Protein AF-A0A0F2NKG3-F1 (afdb_monomer_lite)

Secondary structure (DSSP, 8-state):
--HHHHHHHHHHHHHHT-TT--TT---TTBGGGBTTEEE-GGGTT-SEEEEEEEETT-BGGGTB---SSSSEEEEETTSB-TT-TT--B----SSSS-----HHHHHHHHTTT-

Foldseek 3Di:
DDPQVVVVVVQLVCQVPDPPQDLLDADPLFPLQFPQWDADCPVVLQQKTFGNQAAPPADLVVQRGDGDDHDTRIGGRRHHNPSPPRGDGPPPPPPDDPPPRDSVVSSVVVVVVD

Sequence (114 aa):
MSQDWKKYREQWMKASSKKGINR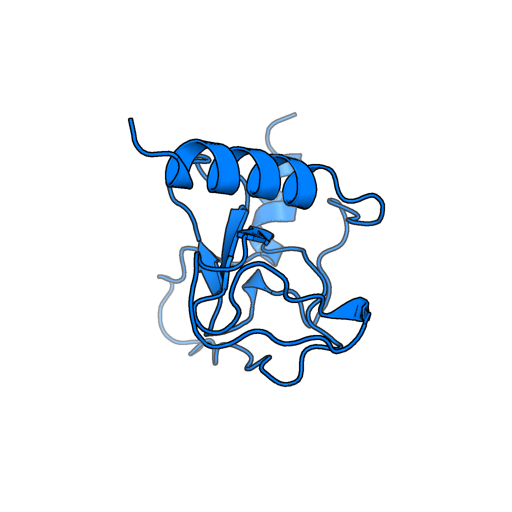DVVPDKACGYCEKFQPSGADGGGGSGICTVLKNGSDIAKGVYVKEGGIPMPTLDIMDGGSCEYFNQIKRLDTNTTEVWNPSMRANRLFKER

Structure (mmCIF, N/CA/C/O backbone):
data_AF-A0A0F2NKG3-F1
#
_entry.id   AF-A0A0F2NKG3-F1
#
loop_
_atom_site.group_PDB
_atom_site.id
_atom_site.type_symbol
_atom_site.label_atom_id
_atom_site.label_alt_id
_atom_site.label_comp_id
_atom_site.label_asym_id
_atom_site.label_entity_id
_atom_site.label_seq_id
_atom_site.pdbx_PDB_ins_code
_atom_site.Cartn_x
_atom_site.Cartn_y
_atom_site.Cartn_z
_atom_site.occupancy
_atom_site.B_iso_or_equiv
_atom_site.auth_seq_id
_atom_site.auth_comp_id
_atom_site.auth_asym_id
_atom_site.auth_atom_id
_atom_site.pdbx_PDB_model_num
ATOM 1 N N . MET A 1 1 ? 11.958 15.513 21.364 1.00 47.94 1 MET A N 1
ATOM 2 C CA . MET A 1 1 ? 11.683 14.530 20.289 1.00 47.94 1 MET A CA 1
ATOM 3 C C . MET A 1 1 ? 10.332 13.886 20.585 1.00 47.94 1 MET A C 1
ATOM 5 O O . MET A 1 1 ? 10.218 13.264 21.635 1.00 47.94 1 MET A O 1
ATOM 9 N N . SER A 1 2 ? 9.295 14.149 19.776 1.00 53.22 2 SER A N 1
ATOM 10 C CA . SER A 1 2 ? 7.899 13.816 20.127 1.00 53.22 2 SER A CA 1
ATOM 11 C C . SER A 1 2 ? 7.653 12.299 20.189 1.00 53.22 2 SER A C 1
ATOM 13 O O . SER A 1 2 ? 8.348 11.514 19.540 1.00 53.22 2 SER A O 1
ATOM 15 N N . GLN A 1 3 ? 6.667 11.878 20.991 1.00 62.56 3 GLN A N 1
ATOM 16 C CA . GLN A 1 3 ? 6.251 10.475 21.146 1.00 62.56 3 GLN A CA 1
ATOM 17 C C . GLN A 1 3 ? 5.872 9.801 19.812 1.00 62.56 3 GLN A C 1
ATOM 19 O O . GLN A 1 3 ? 5.943 8.576 19.702 1.00 62.56 3 GLN A O 1
ATOM 24 N N . ASP A 1 4 ? 5.532 10.587 18.793 1.00 65.38 4 ASP A N 1
ATOM 25 C CA . ASP A 1 4 ? 5.149 10.104 17.465 1.00 65.38 4 ASP A CA 1
ATOM 26 C C . ASP A 1 4 ? 6.320 9.466 16.717 1.00 65.38 4 ASP A C 1
ATOM 28 O O . ASP A 1 4 ? 6.136 8.457 16.039 1.00 65.38 4 ASP A O 1
ATOM 32 N N . TRP A 1 5 ? 7.546 9.969 16.911 1.00 66.62 5 TRP A N 1
ATOM 33 C CA . TRP A 1 5 ? 8.740 9.397 16.280 1.00 66.62 5 TRP A CA 1
ATOM 34 C C . TRP A 1 5 ? 9.039 7.980 16.780 1.00 66.62 5 TRP A C 1
ATOM 36 O O . TRP A 1 5 ? 9.383 7.097 15.994 1.00 66.62 5 TRP A O 1
ATOM 46 N N . LYS A 1 6 ? 8.873 7.735 18.086 1.00 75.38 6 LYS A N 1
ATOM 47 C CA . LYS A 1 6 ? 9.077 6.398 18.668 1.00 75.38 6 LYS A CA 1
ATOM 48 C C . LYS A 1 6 ? 8.057 5.402 18.120 1.00 75.38 6 LYS A C 1
ATOM 50 O O . LYS A 1 6 ? 8.444 4.326 17.675 1.00 75.38 6 LYS A O 1
ATOM 55 N N . LYS A 1 7 ? 6.779 5.797 18.075 1.00 73.06 7 LYS A N 1
ATOM 56 C CA . LYS A 1 7 ? 5.697 4.973 17.515 1.00 73.06 7 LYS A CA 1
ATOM 57 C C . LYS A 1 7 ? 5.925 4.671 16.034 1.00 73.06 7 LYS A C 1
ATOM 59 O O . LYS A 1 7 ? 5.799 3.518 15.630 1.00 73.06 7 LYS A O 1
ATOM 64 N N . TYR A 1 8 ? 6.315 5.675 15.249 1.00 71.69 8 TYR A N 1
ATOM 65 C CA . TYR A 1 8 ? 6.639 5.500 13.835 1.00 71.69 8 TYR A CA 1
ATOM 66 C C . TYR A 1 8 ? 7.804 4.525 13.631 1.00 71.69 8 TYR A C 1
ATOM 68 O O . TYR A 1 8 ? 7.684 3.568 12.868 1.00 71.69 8 TYR A O 1
ATOM 76 N N . ARG A 1 9 ? 8.907 4.705 14.370 1.00 74.69 9 ARG A N 1
ATOM 77 C CA . ARG A 1 9 ? 10.087 3.836 14.279 1.00 74.69 9 ARG A CA 1
ATOM 78 C C . ARG A 1 9 ? 9.765 2.385 14.634 1.00 74.69 9 ARG A C 1
ATOM 80 O O . ARG A 1 9 ? 10.179 1.479 13.919 1.00 74.69 9 ARG A O 1
ATOM 87 N N . GLU A 1 10 ? 9.026 2.146 15.713 1.00 78.38 10 GLU A N 1
ATOM 88 C CA . GLU A 1 10 ? 8.633 0.789 16.114 1.00 78.38 10 GLU A CA 1
ATOM 89 C C . GLU A 1 10 ? 7.751 0.103 15.065 1.00 78.38 10 GLU A C 1
ATOM 91 O O . GLU A 1 10 ? 7.922 -1.083 14.785 1.00 78.38 10 GLU A O 1
ATOM 96 N N . GLN A 1 11 ? 6.822 0.840 14.458 1.00 72.94 11 GLN A N 1
ATOM 97 C CA . GLN A 1 11 ? 5.957 0.314 13.399 1.00 72.94 11 GLN A CA 1
ATOM 98 C C . GLN A 1 11 ? 6.736 0.007 12.132 1.00 72.94 11 GLN A C 1
ATOM 100 O O . GLN A 1 11 ? 6.521 -1.034 11.517 1.00 72.94 11 GLN A O 1
ATOM 105 N N . TRP A 1 12 ? 7.670 0.882 11.775 1.00 71.19 12 TRP A N 1
ATOM 106 C CA . TRP A 1 12 ? 8.550 0.666 10.643 1.00 71.19 12 TRP A CA 1
ATOM 107 C C . TRP A 1 12 ? 9.393 -0.599 10.845 1.00 71.19 12 TRP A C 1
ATOM 109 O O . TRP A 1 12 ? 9.419 -1.470 9.979 1.00 71.19 12 TRP A O 1
ATOM 119 N N . MET A 1 13 ? 9.962 -0.792 12.041 1.00 73.25 13 MET A N 1
ATOM 120 C CA . MET A 1 13 ? 10.680 -2.027 12.376 1.00 73.25 13 MET A CA 1
ATOM 121 C C . MET A 1 13 ? 9.780 -3.265 12.271 1.00 73.25 13 MET A C 1
ATOM 123 O O . MET A 1 13 ? 10.229 -4.289 11.761 1.00 73.25 13 MET A O 1
ATOM 127 N N . LYS A 1 14 ? 8.509 -3.186 12.694 1.00 72.94 14 LYS A N 1
ATOM 128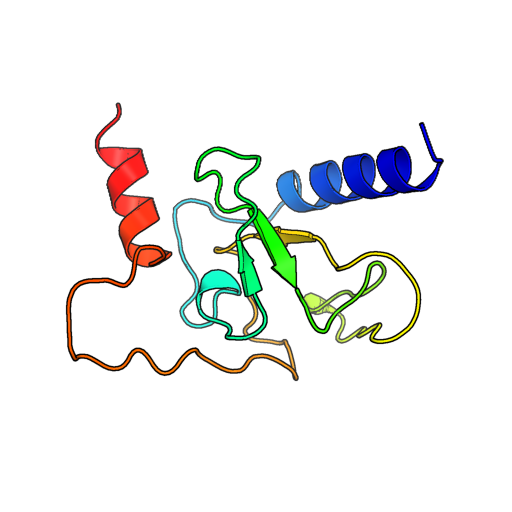 C CA . LYS A 1 14 ? 7.529 -4.283 12.554 1.00 72.94 14 LYS A CA 1
ATOM 129 C C . LYS A 1 14 ? 7.161 -4.575 11.096 1.00 72.94 14 LYS A C 1
ATOM 131 O O . LYS A 1 14 ? 7.053 -5.741 10.729 1.00 72.94 14 LYS A O 1
ATOM 136 N N . ALA A 1 15 ? 6.985 -3.551 10.263 1.00 67.50 15 ALA A N 1
ATOM 137 C CA . ALA A 1 15 ? 6.701 -3.718 8.837 1.00 67.50 15 ALA A CA 1
ATOM 138 C C . ALA A 1 15 ? 7.888 -4.367 8.104 1.00 67.50 15 ALA A C 1
ATOM 140 O O . ALA A 1 15 ? 7.694 -5.296 7.324 1.00 67.50 15 ALA A O 1
ATOM 141 N N . SER A 1 16 ? 9.115 -3.952 8.430 1.00 64.00 16 SER A N 1
ATOM 142 C CA . SER A 1 16 ? 10.355 -4.487 7.852 1.00 64.00 16 SER A CA 1
ATOM 143 C C . SER A 1 16 ? 10.704 -5.907 8.322 1.00 64.00 16 SER A C 1
ATOM 145 O O . SER A 1 16 ? 11.460 -6.606 7.646 1.00 64.00 16 SER A O 1
ATOM 147 N N . SER A 1 17 ? 10.157 -6.339 9.465 1.00 63.25 17 SER A N 1
ATOM 148 C CA . SER A 1 17 ? 10.364 -7.670 10.062 1.00 63.25 17 SER A CA 1
ATOM 149 C C . SER A 1 17 ? 9.171 -8.623 9.906 1.00 63.25 17 SER A C 1
ATOM 151 O O . SER A 1 17 ? 9.210 -9.738 10.433 1.00 63.25 17 SER A O 1
ATOM 153 N N . LYS A 1 18 ? 8.118 -8.233 9.167 1.00 62.28 18 LYS A N 1
ATOM 154 C CA . LYS A 1 18 ? 6.958 -9.099 8.901 1.00 62.28 18 LYS A CA 1
ATOM 155 C C . LYS A 1 18 ? 7.417 -10.382 8.187 1.00 62.28 18 LYS A C 1
ATOM 157 O O . LYS A 1 18 ? 7.837 -10.353 7.030 1.00 62.28 18 LYS A O 1
ATOM 162 N N . LYS A 1 19 ? 7.323 -11.522 8.886 1.00 50.34 19 LYS A N 1
ATOM 163 C CA . LYS A 1 19 ? 7.498 -12.866 8.307 1.00 50.34 19 LYS A CA 1
ATOM 164 C C . LYS A 1 19 ? 6.504 -13.047 7.153 1.00 50.34 19 LYS A C 1
ATOM 166 O O . LYS A 1 19 ? 5.321 -12.778 7.333 1.00 50.34 19 LYS A O 1
ATOM 171 N N . GLY A 1 20 ? 6.989 -13.502 5.997 1.00 54.47 20 GLY A N 1
ATOM 172 C CA . GLY A 1 20 ? 6.176 -13.743 4.794 1.00 54.47 20 GLY A CA 1
ATOM 173 C C . GLY A 1 20 ? 6.443 -12.785 3.631 1.00 54.47 20 GLY A C 1
ATOM 174 O O . GLY A 1 20 ? 5.963 -13.030 2.531 1.00 54.47 20 GLY A O 1
ATOM 175 N N . ILE A 1 21 ? 7.244 -11.733 3.831 1.00 59.12 21 ILE A N 1
ATOM 176 C CA . ILE A 1 21 ? 7.721 -10.899 2.723 1.00 59.12 21 ILE A CA 1
ATOM 177 C C . ILE A 1 21 ? 8.890 -11.623 2.055 1.00 59.12 21 ILE A C 1
ATOM 179 O O . ILE A 1 21 ? 10.018 -11.591 2.551 1.00 59.12 21 ILE A O 1
ATOM 183 N N . ASN A 1 22 ? 8.606 -12.307 0.949 1.00 63.31 22 ASN A N 1
ATOM 184 C CA . ASN A 1 22 ? 9.643 -12.871 0.101 1.00 63.31 22 ASN A CA 1
ATOM 185 C C . ASN A 1 22 ? 10.300 -11.730 -0.686 1.00 63.31 22 ASN A C 1
ATOM 187 O O . ASN A 1 22 ? 9.681 -11.147 -1.568 1.00 63.31 22 ASN A O 1
ATOM 191 N N . ARG A 1 23 ? 11.541 -11.380 -0.339 1.00 66.06 23 ARG A N 1
ATOM 192 C CA . ARG A 1 23 ? 12.266 -10.276 -0.990 1.00 66.06 23 ARG A CA 1
ATOM 193 C C . ARG A 1 23 ? 12.693 -10.597 -2.422 1.00 66.06 23 ARG A C 1
ATOM 195 O O . ARG A 1 23 ? 12.995 -9.668 -3.164 1.00 66.06 23 ARG A O 1
ATOM 202 N N . ASP A 1 24 ? 12.666 -11.872 -2.796 1.00 64.75 24 ASP A N 1
ATOM 203 C CA . ASP A 1 24 ? 13.054 -12.348 -4.123 1.00 64.75 24 ASP A CA 1
ATOM 204 C C . ASP A 1 24 ? 11.868 -12.388 -5.101 1.00 64.75 24 ASP A C 1
ATOM 206 O O . ASP A 1 24 ? 12.060 -12.572 -6.300 1.00 64.75 24 ASP A O 1
ATOM 210 N N . VAL A 1 25 ? 10.635 -12.198 -4.610 1.00 71.00 25 VAL A N 1
ATOM 211 C CA . VAL A 1 25 ? 9.412 -12.248 -5.420 1.00 71.00 25 VAL A CA 1
ATOM 212 C C . VAL A 1 25 ? 8.619 -10.964 -5.224 1.00 71.00 25 VAL A C 1
ATOM 214 O O . VAL A 1 25 ? 8.159 -10.667 -4.125 1.00 71.00 25 VAL A O 1
ATOM 217 N N . VAL A 1 26 ? 8.433 -10.208 -6.306 1.00 77.06 26 VAL A N 1
ATOM 218 C CA . VAL A 1 26 ? 7.574 -9.019 -6.317 1.00 77.06 26 VAL A CA 1
ATOM 219 C C . VAL A 1 26 ? 6.175 -9.438 -6.781 1.00 77.06 26 VAL A C 1
ATOM 221 O O . VAL A 1 26 ? 6.052 -9.897 -7.914 1.00 77.06 26 VAL A O 1
ATOM 224 N N . PRO A 1 27 ? 5.122 -9.292 -5.955 1.00 81.12 27 PRO A N 1
ATOM 225 C CA . PRO A 1 27 ? 3.753 -9.594 -6.372 1.00 81.12 27 PRO A CA 1
ATOM 226 C C . PRO A 1 27 ? 3.293 -8.732 -7.558 1.00 81.12 27 PRO A C 1
ATOM 228 O O . PRO A 1 27 ? 3.651 -7.556 -7.647 1.00 81.12 27 PRO A O 1
ATOM 231 N N . ASP A 1 28 ? 2.410 -9.260 -8.412 1.00 81.00 28 ASP A N 1
ATOM 232 C CA . ASP A 1 28 ? 1.827 -8.494 -9.531 1.00 81.00 28 ASP A CA 1
ATOM 233 C C . ASP A 1 28 ? 1.079 -7.243 -9.045 1.00 81.00 28 ASP A C 1
ATOM 235 O O . ASP A 1 28 ? 1.115 -6.182 -9.669 1.00 81.00 28 ASP A O 1
ATOM 239 N N . LYS A 1 29 ? 0.432 -7.355 -7.878 1.00 86.38 29 LYS A N 1
ATOM 240 C CA . LYS A 1 29 ? -0.251 -6.260 -7.177 1.00 86.38 29 LYS A CA 1
ATOM 241 C C . LYS A 1 29 ? 0.533 -5.795 -5.951 1.00 86.38 29 LYS A C 1
ATOM 243 O O . LYS A 1 29 ? -0.028 -5.612 -4.873 1.00 86.38 29 LYS A O 1
ATOM 248 N N . ALA A 1 30 ? 1.845 -5.624 -6.091 1.00 88.00 30 ALA A N 1
ATOM 249 C CA . ALA A 1 30 ? 2.666 -5.098 -5.008 1.00 88.00 30 ALA A CA 1
ATOM 250 C C . ALA A 1 30 ? 2.337 -3.627 -4.704 1.00 88.00 30 ALA A C 1
ATOM 252 O O . ALA A 1 30 ? 2.089 -2.834 -5.615 1.00 88.00 30 ALA A O 1
ATOM 253 N N . CYS A 1 31 ? 2.396 -3.232 -3.430 1.00 87.75 31 CYS A N 1
ATOM 254 C CA . CYS A 1 31 ? 2.143 -1.861 -2.984 1.00 87.75 31 CYS A CA 1
ATOM 255 C C . CYS A 1 31 ? 2.987 -0.826 -3.740 1.00 87.75 31 CYS A C 1
ATOM 257 O O . CYS A 1 31 ? 2.496 0.263 -4.000 1.00 87.75 31 CYS A O 1
ATOM 259 N N . GLY A 1 32 ? 4.209 -1.160 -4.16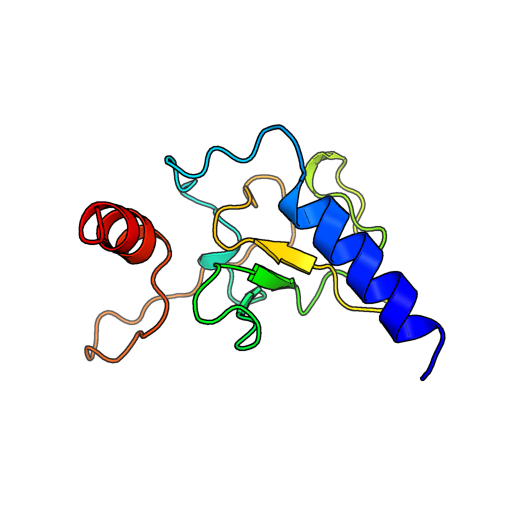3 1.00 85.00 32 GLY A N 1
ATOM 260 C CA . GLY A 1 32 ? 5.058 -0.275 -4.963 1.00 85.00 32 GLY A CA 1
ATOM 261 C C . GLY A 1 32 ? 4.521 0.047 -6.363 1.00 85.00 32 GLY A C 1
ATOM 262 O O . GLY A 1 32 ? 5.004 0.991 -6.981 1.00 85.00 32 GLY A O 1
ATOM 263 N N . TYR A 1 33 ? 3.530 -0.700 -6.861 1.00 86.50 33 TYR A N 1
ATOM 264 C CA . TYR A 1 33 ? 2.780 -0.376 -8.079 1.00 86.50 33 TYR A CA 1
ATOM 265 C C . TYR A 1 33 ? 1.497 0.410 -7.806 1.00 86.50 33 TYR A C 1
ATOM 267 O O . TYR A 1 33 ? 0.784 0.740 -8.748 1.00 86.50 33 TYR A O 1
ATOM 275 N N . CYS A 1 34 ? 1.165 0.690 -6.547 1.00 88.75 34 CYS A N 1
ATOM 276 C CA . CYS A 1 34 ? -0.032 1.438 -6.194 1.00 88.75 34 CYS A CA 1
ATOM 277 C C . CYS A 1 34 ? 0.229 2.948 -6.277 1.00 88.75 34 CYS A C 1
ATOM 279 O O . CYS A 1 34 ? 1.203 3.442 -5.715 1.00 88.75 34 CYS A O 1
ATOM 281 N N . GLU A 1 35 ? -0.693 3.714 -6.860 1.00 89.19 35 GLU A N 1
ATOM 282 C CA . GLU A 1 35 ? -0.649 5.189 -6.885 1.00 89.19 35 GLU A CA 1
ATOM 283 C C . GLU A 1 35 ? -0.637 5.823 -5.487 1.00 89.19 35 GLU A C 1
ATOM 285 O O . GLU A 1 35 ? -0.302 6.994 -5.315 1.00 89.19 35 GLU A O 1
ATOM 290 N N . LYS A 1 36 ? -1.072 5.070 -4.473 1.00 90.31 36 LYS A N 1
ATOM 291 C CA . LYS A 1 36 ? -1.141 5.530 -3.082 1.00 90.31 36 LYS A CA 1
ATOM 292 C C . LYS A 1 36 ? 0.129 5.221 -2.295 1.00 90.31 36 LYS A C 1
ATOM 294 O O . LYS A 1 36 ? 0.204 5.588 -1.123 1.00 90.31 36 LYS A O 1
ATOM 299 N N . PHE A 1 37 ? 1.100 4.542 -2.900 1.00 88.81 37 PHE A N 1
ATOM 300 C CA . PHE A 1 37 ? 2.396 4.296 -2.288 1.00 88.81 37 PHE A CA 1
ATOM 301 C C . PHE A 1 37 ? 3.329 5.477 -2.533 1.00 88.81 37 PHE A C 1
ATOM 303 O O . PHE A 1 37 ? 3.513 5.923 -3.662 1.00 88.81 37 PHE A O 1
ATOM 310 N N . GLN A 1 38 ? 3.949 5.956 -1.461 1.00 86.19 38 GLN A N 1
ATOM 311 C CA . GLN A 1 38 ? 4.966 6.991 -1.525 1.00 86.19 38 GLN A CA 1
ATOM 312 C C . GLN A 1 38 ? 6.283 6.430 -0.976 1.00 86.19 38 GLN A C 1
ATOM 314 O O . GLN A 1 38 ? 6.339 6.097 0.213 1.00 86.19 38 GLN A O 1
ATOM 319 N N . PRO A 1 39 ? 7.340 6.309 -1.801 1.00 81.31 39 PRO A N 1
ATOM 320 C CA . PRO A 1 39 ? 8.625 5.800 -1.343 1.00 81.31 39 PRO A CA 1
ATOM 321 C C . PRO A 1 39 ? 9.247 6.745 -0.314 1.00 81.31 39 PRO A C 1
ATOM 323 O O . PRO A 1 39 ? 9.187 7.969 -0.436 1.00 81.31 39 PRO A O 1
ATOM 326 N N . SER A 1 40 ? 9.873 6.165 0.705 1.00 78.19 40 SER A N 1
ATOM 327 C CA . SER A 1 40 ? 10.685 6.893 1.668 1.00 78.19 40 SER A CA 1
ATOM 328 C C . SER A 1 40 ? 12.098 7.032 1.112 1.00 78.19 40 SER A C 1
A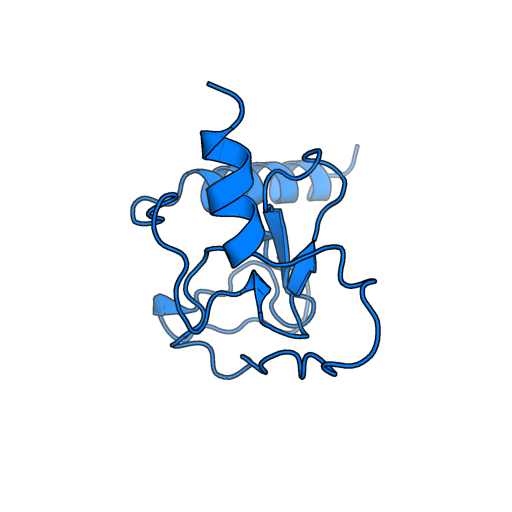TOM 330 O O . SER A 1 40 ? 12.780 6.038 0.861 1.00 78.19 40 SER A O 1
ATOM 332 N N . GLY A 1 41 ? 12.572 8.269 0.958 1.00 64.50 41 GLY A N 1
ATOM 333 C CA . GLY A 1 41 ? 13.972 8.537 0.613 1.00 64.50 41 GLY A CA 1
ATOM 334 C C . GLY A 1 41 ? 14.957 8.195 1.740 1.00 64.50 41 GLY A C 1
ATOM 335 O O . GLY A 1 41 ? 16.156 8.114 1.493 1.00 64.50 41 GLY A O 1
ATOM 336 N N . ALA A 1 42 ? 14.466 7.973 2.966 1.00 60.19 42 ALA A N 1
ATOM 337 C CA . ALA A 1 42 ? 15.303 7.773 4.150 1.00 60.19 42 ALA A CA 1
ATOM 338 C C . ALA A 1 42 ? 16.114 6.467 4.122 1.00 60.19 42 ALA A C 1
ATOM 340 O O . ALA A 1 42 ? 17.169 6.400 4.743 1.00 60.19 42 ALA A O 1
ATOM 341 N N . ASP A 1 43 ? 15.653 5.455 3.381 1.00 57.41 43 ASP A N 1
ATOM 342 C CA . ASP A 1 43 ? 16.302 4.140 3.336 1.00 57.41 43 ASP A CA 1
ATOM 343 C C . ASP A 1 43 ? 17.215 3.956 2.116 1.00 57.41 43 ASP A C 1
ATOM 345 O O . ASP A 1 43 ? 17.527 2.824 1.754 1.00 57.41 43 ASP A O 1
ATOM 349 N N . GLY A 1 44 ? 17.590 5.037 1.419 1.00 52.38 44 GLY A N 1
ATOM 350 C CA . GLY A 1 44 ? 18.560 4.982 0.316 1.00 52.38 44 GLY A CA 1
ATOM 351 C C . GLY A 1 44 ? 18.178 4.038 -0.835 1.00 52.38 44 GLY A C 1
ATOM 352 O O . GLY A 1 44 ? 19.054 3.486 -1.488 1.00 52.38 44 GLY A O 1
ATOM 353 N N . GLY A 1 45 ? 16.880 3.809 -1.071 1.00 57.75 45 GLY A N 1
ATOM 354 C CA . GLY A 1 45 ? 16.403 2.798 -2.028 1.00 57.75 45 GLY A CA 1
ATOM 355 C C . GLY A 1 45 ? 16.042 1.447 -1.397 1.00 57.75 45 GLY A C 1
ATOM 356 O O . GLY A 1 45 ? 15.915 0.451 -2.105 1.00 57.75 45 GLY A O 1
ATOM 357 N N . GLY A 1 46 ? 15.835 1.406 -0.076 1.00 65.00 46 GLY A N 1
ATOM 358 C CA . GLY A 1 46 ? 15.442 0.237 0.721 1.00 65.00 46 GLY A CA 1
ATOM 359 C C . GLY A 1 46 ? 14.024 -0.311 0.493 1.00 65.00 46 GLY A C 1
ATOM 360 O O . GLY A 1 46 ? 13.693 -1.366 1.037 1.00 65.00 46 GLY A O 1
ATOM 361 N N . GLY A 1 47 ? 13.222 0.306 -0.380 1.00 74.06 47 GLY A N 1
ATOM 362 C CA . GLY A 1 47 ? 11.882 -0.182 -0.748 1.00 74.06 4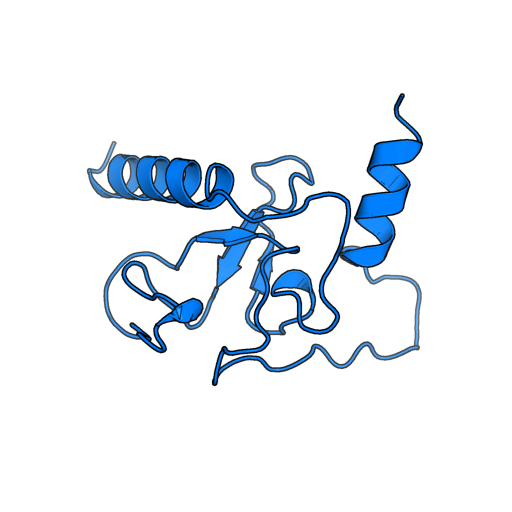7 GLY A CA 1
ATOM 363 C C . GLY A 1 47 ? 10.772 0.225 0.187 1.00 74.06 47 GLY A C 1
ATOM 364 O O . GLY A 1 47 ? 9.598 0.005 -0.096 1.00 74.06 47 GLY A O 1
ATOM 365 N N . SER A 1 48 ? 11.134 0.802 1.319 1.00 82.25 48 SER A N 1
ATOM 366 C CA . SER A 1 48 ? 10.171 1.266 2.287 1.00 82.25 48 SER A CA 1
ATOM 367 C C . SER A 1 48 ? 9.530 2.554 1.823 1.00 82.25 48 SER A C 1
ATOM 369 O O . SER A 1 48 ? 10.125 3.392 1.147 1.00 82.25 48 SER A O 1
ATOM 371 N N . GLY A 1 49 ? 8.290 2.716 2.233 1.00 86.94 49 GLY A N 1
ATOM 372 C CA . GLY A 1 49 ? 7.489 3.883 1.971 1.00 86.94 49 GLY A CA 1
ATOM 373 C C . GLY A 1 49 ? 6.309 3.919 2.917 1.00 86.94 49 GLY A C 1
ATOM 374 O O . GLY A 1 49 ? 6.260 3.214 3.929 1.00 86.94 49 GLY A O 1
ATOM 375 N N . ILE A 1 50 ? 5.343 4.744 2.563 1.00 89.62 50 ILE A N 1
ATOM 376 C CA . ILE A 1 50 ? 4.090 4.874 3.290 1.00 89.62 50 ILE A CA 1
ATOM 377 C C . ILE A 1 50 ? 2.916 4.762 2.328 1.00 89.62 50 ILE A C 1
ATOM 379 O O . ILE A 1 50 ? 3.011 5.141 1.159 1.00 89.62 50 ILE A O 1
ATOM 383 N N . CYS A 1 51 ? 1.785 4.288 2.839 1.00 90.50 51 CYS A N 1
ATOM 384 C CA . CYS A 1 51 ? 0.509 4.459 2.165 1.00 90.50 51 CYS A CA 1
ATOM 385 C C . CYS A 1 51 ? -0.061 5.841 2.504 1.00 90.50 51 CYS A C 1
ATOM 387 O O . CYS A 1 51 ? -0.177 6.206 3.674 1.00 90.50 51 CYS A O 1
ATOM 389 N N . THR A 1 52 ? -0.449 6.612 1.492 1.00 90.25 52 THR A N 1
ATOM 390 C CA . THR A 1 52 ? -1.030 7.951 1.689 1.00 90.25 52 THR A CA 1
ATOM 391 C C . THR A 1 52 ? -2.480 7.896 2.181 1.00 90.25 52 THR A C 1
ATOM 393 O O . THR A 1 52 ? -2.927 8.799 2.894 1.00 90.25 52 THR A O 1
ATOM 396 N N . VAL A 1 53 ? -3.191 6.806 1.872 1.00 91.56 53 VAL A N 1
ATOM 397 C CA . VAL A 1 53 ? -4.594 6.574 2.260 1.00 91.56 53 VAL A CA 1
ATOM 398 C C . VAL A 1 53 ? -4.693 5.880 3.614 1.00 91.56 53 VAL A C 1
ATOM 400 O O . VAL A 1 53 ? -5.384 6.365 4.508 1.00 91.56 53 VAL A O 1
ATOM 403 N N . LEU A 1 54 ? -3.998 4.754 3.776 1.00 91.25 54 LEU A N 1
ATOM 404 C CA . LEU A 1 54 ? -4.094 3.936 4.979 1.00 91.25 54 LEU A CA 1
ATOM 405 C C . LEU A 1 54 ? -3.213 4.495 6.093 1.00 91.25 54 LEU A C 1
ATOM 407 O O . LEU A 1 54 ? -2.061 4.878 5.885 1.00 91.25 54 LEU A O 1
ATOM 411 N N . LYS A 1 55 ? -3.764 4.515 7.298 1.00 90.69 55 LYS A N 1
ATOM 412 C CA . LYS A 1 55 ? -3.105 4.943 8.526 1.00 90.69 55 LYS A CA 1
ATOM 413 C C . LYS A 1 55 ? -2.694 3.734 9.346 1.00 90.69 55 LYS A C 1
ATOM 415 O O . LYS A 1 55 ? -3.132 2.600 9.123 1.00 90.69 55 LYS A O 1
ATOM 420 N N . ASN A 1 56 ? -1.820 3.991 10.302 1.00 83.81 56 ASN A N 1
ATOM 421 C CA . ASN A 1 56 ? -1.388 3.014 11.274 1.00 83.81 56 ASN A CA 1
ATOM 422 C C . ASN A 1 56 ? -2.590 2.337 11.965 1.00 83.81 56 ASN A C 1
ATOM 424 O O . ASN A 1 56 ? -3.562 2.995 12.324 1.00 83.81 56 ASN A O 1
ATOM 428 N N . GLY A 1 57 ? -2.494 1.020 12.158 1.00 82.31 57 GLY A N 1
ATOM 429 C CA . GLY A 1 57 ? -3.595 0.169 12.622 1.00 82.31 57 GLY A CA 1
ATOM 430 C C . GLY A 1 57 ? -4.352 -0.543 11.497 1.00 82.31 57 GLY A C 1
ATOM 431 O O . GLY A 1 57 ? -5.131 -1.446 11.783 1.00 82.31 57 GLY A O 1
ATOM 432 N N . SER A 1 58 ? -4.093 -0.194 10.232 1.00 86.62 58 SER A N 1
ATOM 433 C CA . SER A 1 58 ? -4.614 -0.949 9.089 1.00 86.62 58 SER A CA 1
ATOM 434 C C . SER A 1 58 ? -3.924 -2.315 8.957 1.00 86.62 58 SER A C 1
ATOM 436 O O . SER A 1 58 ? -2.721 -2.448 9.189 1.00 86.62 58 SER A O 1
ATOM 438 N N . ASP A 1 59 ? -4.683 -3.327 8.546 1.00 86.56 59 ASP A N 1
ATOM 439 C CA . ASP A 1 59 ? -4.210 -4.677 8.252 1.00 86.56 59 ASP A CA 1
ATOM 440 C C . ASP A 1 59 ? -4.888 -5.191 6.974 1.00 86.56 59 ASP A C 1
ATOM 442 O O . ASP A 1 59 ? -6.009 -5.700 7.002 1.00 86.56 59 ASP A O 1
ATOM 446 N N . ILE A 1 60 ? -4.187 -5.047 5.843 1.00 85.56 60 ILE A N 1
ATOM 447 C CA . ILE A 1 60 ? -4.658 -5.434 4.502 1.00 85.56 60 ILE A CA 1
ATOM 448 C C . ILE A 1 60 ? -5.031 -6.924 4.441 1.00 85.56 60 ILE A C 1
ATOM 450 O O . ILE A 1 60 ? -6.009 -7.291 3.795 1.00 85.56 60 ILE A O 1
ATOM 454 N N . ALA A 1 61 ? -4.290 -7.784 5.147 1.00 82.69 61 ALA A N 1
ATOM 455 C CA . ALA A 1 61 ? -4.540 -9.226 5.147 1.00 82.69 61 ALA A CA 1
ATOM 456 C C . ALA A 1 61 ? -5.841 -9.599 5.878 1.00 82.69 61 ALA A C 1
ATOM 458 O O . ALA A 1 61 ? -6.413 -10.654 5.623 1.00 82.69 61 ALA A O 1
ATOM 459 N N . LYS A 1 62 ? -6.309 -8.733 6.786 1.00 84.81 62 LYS A N 1
ATOM 460 C CA . LYS A 1 62 ? -7.552 -8.913 7.549 1.00 84.81 62 LYS A CA 1
ATOM 461 C C . LYS A 1 62 ? -8.688 -8.003 7.071 1.00 84.81 62 LYS A C 1
ATOM 463 O O . LYS A 1 62 ? -9.738 -7.994 7.702 1.00 84.81 62 LYS A O 1
ATOM 468 N N . GLY A 1 63 ? -8.474 -7.214 6.014 1.00 84.75 63 GLY A N 1
ATOM 469 C CA . GLY A 1 63 ? -9.451 -6.235 5.524 1.00 84.75 63 GLY A CA 1
ATOM 470 C C . GLY A 1 63 ? -9.724 -5.078 6.496 1.00 84.75 63 GLY A C 1
ATOM 471 O O . GLY A 1 63 ? -10.791 -4.475 6.454 1.00 84.75 63 GLY A O 1
ATOM 472 N N . VAL A 1 64 ? -8.789 -4.769 7.401 1.00 88.44 64 VAL A N 1
ATOM 473 C CA . VAL A 1 64 ? -8.940 -3.663 8.359 1.00 88.44 64 VAL A CA 1
ATOM 474 C C . VAL A 1 64 ? -8.317 -2.404 7.765 1.00 88.44 64 VAL A C 1
ATOM 476 O O . VAL A 1 64 ? -7.102 -2.342 7.577 1.00 88.44 64 VAL A O 1
ATOM 479 N N . TYR A 1 65 ? -9.127 -1.379 7.504 1.00 90.06 65 TYR A N 1
ATOM 480 C CA . TYR A 1 65 ? -8.676 -0.138 6.871 1.00 90.06 65 TYR A CA 1
ATOM 481 C C . TYR A 1 65 ? -8.941 1.076 7.762 1.00 90.06 65 TYR A C 1
ATOM 483 O O . TYR A 1 65 ? -10.079 1.510 7.928 1.00 90.06 65 TYR A O 1
ATOM 491 N N . VAL A 1 66 ? -7.873 1.660 8.304 1.00 90.25 66 VAL A N 1
ATOM 492 C CA . VAL A 1 66 ? -7.917 2.916 9.060 1.00 90.25 66 VAL A CA 1
ATOM 493 C C . VAL A 1 66 ? -7.551 4.050 8.107 1.00 90.25 66 VAL A C 1
ATOM 495 O O . VAL A 1 66 ? -6.465 4.040 7.535 1.00 90.25 66 VAL A O 1
ATOM 498 N N . LYS A 1 67 ? -8.448 5.019 7.908 1.00 88.38 67 LYS A N 1
ATOM 499 C CA . LYS A 1 67 ? -8.256 6.125 6.944 1.00 88.38 67 LYS A CA 1
ATOM 500 C C . LYS A 1 67 ? -8.050 7.489 7.599 1.00 88.38 67 LYS A C 1
ATOM 502 O O . LYS A 1 67 ? -7.420 8.365 7.010 1.00 88.38 67 LYS A O 1
ATOM 507 N N . GLU A 1 68 ? -8.543 7.659 8.820 1.00 86.00 68 GLU A N 1
ATOM 508 C CA . GLU A 1 68 ? -8.552 8.936 9.531 1.00 86.00 68 GLU A CA 1
ATOM 509 C C . GLU A 1 68 ? -7.814 8.832 10.861 1.00 86.00 68 GLU A C 1
ATOM 511 O O . GLU A 1 68 ? -7.860 7.800 11.529 1.00 86.00 68 GLU A O 1
ATOM 516 N N . GLY A 1 69 ? -7.147 9.925 11.240 1.00 73.31 69 GLY A N 1
ATOM 517 C CA . GLY A 1 69 ? -6.359 10.005 12.466 1.00 73.31 69 GLY A CA 1
ATOM 518 C C . GLY A 1 69 ? -5.054 9.200 12.408 1.00 73.31 69 GLY A C 1
ATOM 519 O O . GLY A 1 69 ? -4.982 8.080 11.909 1.00 73.31 69 GLY A O 1
ATOM 520 N N . GLY A 1 70 ? -3.982 9.775 12.947 1.00 77.50 70 GLY A N 1
ATOM 521 C CA . GLY A 1 70 ? -2.717 9.070 13.140 1.00 77.50 70 GLY A CA 1
ATOM 522 C C . GLY A 1 70 ? -1.742 9.102 11.960 1.00 77.50 70 GLY A C 1
ATOM 523 O O . GLY A 1 70 ? -1.882 9.843 10.988 1.00 77.50 70 GLY A O 1
ATOM 524 N N . ILE A 1 71 ? -0.680 8.316 12.116 1.00 84.69 71 ILE A N 1
ATOM 525 C CA . ILE A 1 71 ? 0.501 8.313 11.249 1.00 84.69 71 ILE A CA 1
ATOM 526 C C . ILE A 1 71 ? 0.212 7.448 10.006 1.00 84.69 71 ILE A C 1
ATOM 528 O O . ILE A 1 71 ? -0.474 6.432 10.149 1.00 84.69 71 ILE A O 1
ATOM 532 N N . PRO A 1 72 ? 0.696 7.804 8.799 1.00 87.19 72 PRO A N 1
ATOM 533 C CA . PRO A 1 72 ? 0.585 6.951 7.615 1.00 87.19 72 PRO A CA 1
ATOM 534 C C . PRO A 1 72 ? 1.084 5.527 7.871 1.00 87.19 72 PRO A C 1
ATOM 536 O O . PRO A 1 72 ? 2.061 5.329 8.595 1.00 87.19 72 PRO A O 1
ATOM 539 N N . MET A 1 73 ? 0.421 4.535 7.276 1.00 87.31 73 MET A N 1
ATOM 540 C CA . MET A 1 73 ? 0.831 3.142 7.419 1.00 87.31 73 MET A CA 1
ATOM 541 C C . MET A 1 73 ? 2.183 2.930 6.724 1.00 87.31 73 MET A C 1
ATOM 543 O O . MET A 1 73 ? 2.270 3.171 5.516 1.00 87.31 73 MET A O 1
ATOM 547 N N . PRO A 1 74 ? 3.219 2.449 7.433 1.00 87.50 74 PRO A N 1
ATOM 548 C CA . PRO A 1 74 ? 4.464 2.053 6.794 1.00 87.50 74 PRO A CA 1
ATOM 549 C C . PRO A 1 74 ? 4.233 0.816 5.921 1.00 87.50 74 PRO A C 1
ATOM 551 O O . PRO A 1 74 ? 3.632 -0.170 6.351 1.00 87.50 74 PRO A O 1
ATOM 554 N N . THR A 1 75 ? 4.720 0.874 4.687 1.00 86.50 75 THR A N 1
ATOM 555 C CA . THR A 1 75 ? 4.544 -0.162 3.662 1.00 86.50 75 THR A CA 1
ATOM 556 C C . THR A 1 75 ? 5.852 -0.431 2.938 1.00 86.50 75 THR A C 1
ATOM 558 O O . THR A 1 75 ? 6.711 0.444 2.855 1.00 86.50 75 THR A O 1
ATOM 561 N N . LEU A 1 76 ? 5.990 -1.628 2.373 1.00 85.88 76 LEU A N 1
ATOM 562 C CA . LEU A 1 76 ? 7.107 -1.975 1.496 1.00 85.88 76 LEU A CA 1
ATOM 563 C C . LEU A 1 76 ? 6.617 -2.049 0.051 1.00 85.88 76 LEU A C 1
ATOM 565 O O . LEU A 1 76 ? 5.491 -2.473 -0.200 1.00 85.88 76 LEU A O 1
ATOM 569 N N . ASP A 1 77 ? 7.467 -1.657 -0.886 1.00 83.75 77 ASP A N 1
ATOM 570 C CA . ASP A 1 77 ? 7.233 -1.730 -2.328 1.00 83.75 77 ASP A CA 1
ATOM 571 C C . ASP A 1 77 ? 6.868 -3.141 -2.810 1.00 83.75 77 ASP A C 1
ATOM 573 O O . ASP A 1 77 ? 6.046 -3.278 -3.709 1.00 83.75 77 ASP A O 1
ATOM 577 N N . ILE A 1 78 ? 7.427 -4.172 -2.178 1.00 84.69 78 ILE A N 1
ATOM 578 C CA . ILE A 1 78 ? 7.180 -5.599 -2.445 1.00 84.69 78 ILE A CA 1
ATOM 579 C C . ILE A 1 78 ? 6.053 -6.216 -1.603 1.00 84.69 78 ILE A C 1
ATOM 581 O O . ILE A 1 78 ? 5.798 -7.414 -1.689 1.00 84.69 78 ILE A O 1
ATOM 585 N N . MET A 1 79 ? 5.395 -5.438 -0.742 1.00 85.44 79 MET A N 1
ATOM 586 C CA . MET A 1 79 ? 4.279 -5.942 0.058 1.00 85.44 79 MET A CA 1
ATOM 587 C C . MET A 1 79 ? 3.091 -6.260 -0.850 1.00 85.44 79 MET A C 1
ATOM 589 O O . MET A 1 79 ? 2.735 -5.440 -1.693 1.00 85.44 79 MET A O 1
ATOM 593 N N . ASP A 1 80 ? 2.461 -7.418 -0.659 1.00 85.19 80 ASP A N 1
ATOM 594 C CA . ASP A 1 80 ? 1.273 -7.790 -1.423 1.00 85.19 80 ASP A CA 1
ATOM 595 C C . ASP A 1 80 ? 0.085 -6.882 -1.066 1.00 85.19 80 ASP A C 1
ATOM 597 O O . ASP A 1 80 ? -0.332 -6.790 0.092 1.00 85.19 80 ASP A O 1
ATOM 601 N N . GLY A 1 81 ? -0.425 -6.179 -2.077 1.00 84.00 81 GLY A N 1
ATOM 602 C CA . GLY A 1 81 ? -1.613 -5.338 -2.017 1.00 84.00 81 GLY A CA 1
ATOM 603 C C . GLY A 1 81 ? -2.826 -5.977 -2.691 1.00 84.00 81 GLY A C 1
ATOM 604 O O . GLY A 1 81 ? -3.842 -5.304 -2.841 1.00 84.00 81 GLY A O 1
ATOM 605 N N . GLY A 1 82 ? -2.753 -7.248 -3.100 1.00 84.88 82 GLY A N 1
ATOM 606 C CA . GLY A 1 82 ? -3.794 -7.928 -3.869 1.00 84.88 82 GLY A CA 1
ATOM 607 C C . GLY A 1 82 ? -5.166 -7.974 -3.195 1.00 84.88 82 GLY A C 1
ATOM 608 O O . GLY A 1 82 ? -6.176 -7.935 -3.897 1.00 84.88 82 GLY A O 1
ATOM 609 N N . SER A 1 83 ? -5.212 -7.994 -1.859 1.00 86.00 83 SER A N 1
ATOM 610 C CA . SER A 1 83 ? -6.453 -7.938 -1.074 1.00 86.00 83 SER A CA 1
ATOM 611 C C . SER A 1 83 ? -6.852 -6.525 -0.632 1.00 86.00 83 SER A C 1
ATOM 613 O O . SER A 1 83 ? -7.852 -6.375 0.064 1.00 86.00 83 SER A O 1
ATOM 615 N N . CYS A 1 84 ? -6.091 -5.489 -1.002 1.00 89.06 84 CYS A N 1
ATOM 616 C CA . CYS A 1 84 ? -6.369 -4.108 -0.614 1.00 89.06 84 CYS A CA 1
ATOM 617 C C . CYS A 1 84 ? -7.454 -3.492 -1.507 1.00 89.06 84 CYS A C 1
ATOM 619 O O . CYS A 1 84 ? -7.251 -3.302 -2.704 1.00 89.06 84 CYS A O 1
ATOM 621 N N . GLU A 1 85 ? -8.571 -3.076 -0.909 1.00 89.69 85 GLU A N 1
ATOM 622 C CA . GLU A 1 85 ? -9.681 -2.413 -1.619 1.00 89.69 85 GLU A CA 1
ATOM 623 C C . GLU A 1 85 ? -9.298 -1.053 -2.225 1.00 89.69 85 GLU A C 1
ATOM 625 O O . GLU A 1 85 ? -9.946 -0.567 -3.148 1.00 89.69 85 GLU A O 1
ATOM 630 N N . TYR A 1 86 ? -8.228 -0.437 -1.716 1.00 89.62 86 TYR A N 1
ATOM 631 C CA . TYR A 1 86 ? -7.729 0.867 -2.161 1.00 89.62 86 TYR A CA 1
ATOM 632 C C . TYR A 1 86 ? -6.555 0.749 -3.136 1.00 89.62 86 TYR A C 1
ATOM 634 O O . TYR A 1 86 ? -5.910 1.755 -3.447 1.00 89.62 86 TYR A O 1
ATOM 642 N N . PHE A 1 87 ? -6.232 -0.466 -3.584 1.00 89.69 87 PHE A N 1
ATOM 643 C CA . PHE A 1 87 ? -5.185 -0.665 -4.569 1.00 89.69 87 PHE A CA 1
ATOM 644 C C . PHE A 1 87 ? -5.625 -0.084 -5.914 1.00 89.69 87 PHE A C 1
ATOM 646 O O . PHE A 1 87 ? -6.540 -0.598 -6.554 1.00 89.69 87 PHE A O 1
ATOM 653 N N . ASN A 1 88 ? -4.936 0.967 -6.355 1.00 89.06 88 ASN A N 1
ATOM 654 C CA . ASN A 1 88 ? -5.051 1.464 -7.717 1.00 89.06 88 ASN A CA 1
ATOM 655 C C . ASN A 1 88 ? -3.684 1.386 -8.378 1.00 89.06 88 ASN A C 1
ATOM 657 O O . ASN A 1 88 ? -2.743 2.029 -7.910 1.00 89.06 88 ASN A O 1
ATOM 661 N N . GLN A 1 89 ? -3.572 0.579 -9.430 1.00 85.69 89 GLN A N 1
ATOM 662 C CA . GLN A 1 89 ? -2.312 0.412 -10.137 1.00 85.69 89 GLN A CA 1
ATOM 663 C C . GLN A 1 89 ? -1.946 1.720 -10.832 1.00 85.69 89 GLN A C 1
ATOM 665 O O . GLN A 1 89 ? -2.763 2.292 -11.553 1.00 85.69 89 GLN A O 1
ATOM 670 N N . ILE A 1 90 ? -0.710 2.173 -10.635 1.00 82.62 90 ILE A N 1
ATOM 671 C CA . ILE A 1 90 ? -0.186 3.328 -11.346 1.00 82.62 90 ILE A CA 1
ATOM 672 C C . ILE A 1 90 ? -0.236 3.038 -12.843 1.00 82.62 90 ILE A C 1
ATOM 674 O O . ILE A 1 90 ? 0.331 2.054 -13.329 1.00 82.62 90 ILE A O 1
ATOM 678 N N . LYS A 1 91 ? -0.957 3.881 -13.583 1.00 68.25 91 LYS A N 1
ATOM 679 C CA . LYS A 1 91 ? -0.911 3.855 -15.043 1.00 68.25 91 LYS A CA 1
ATOM 680 C C . LYS A 1 91 ? 0.462 4.359 -15.461 1.00 68.25 91 LYS A C 1
ATOM 682 O O . LYS A 1 91 ? 0.661 5.562 -15.590 1.00 68.25 91 LYS A O 1
ATOM 687 N N . ARG A 1 92 ? 1.407 3.438 -15.646 1.00 57.47 92 ARG A N 1
ATOM 688 C CA . ARG A 1 92 ? 2.682 3.744 -16.295 1.00 57.47 92 ARG A CA 1
ATOM 689 C C . ARG A 1 92 ? 2.365 4.192 -17.711 1.00 57.47 92 ARG A C 1
ATOM 691 O O . ARG A 1 92 ? 1.962 3.384 -18.546 1.00 57.47 92 ARG A O 1
ATOM 698 N N . LEU A 1 93 ? 2.445 5.494 -17.951 1.00 49.91 93 LEU A N 1
ATOM 699 C CA . LEU A 1 93 ? 2.434 6.019 -19.304 1.00 49.91 93 LEU A CA 1
ATOM 700 C C . LEU A 1 93 ? 3.770 5.604 -19.913 1.00 49.91 93 LEU A C 1
ATOM 702 O O . LEU A 1 93 ? 4.819 6.071 -19.479 1.00 49.91 93 LEU A O 1
ATOM 706 N N . ASP A 1 94 ? 3.715 4.698 -20.887 1.00 45.53 94 ASP A N 1
ATOM 707 C CA . ASP A 1 94 ? 4.853 4.143 -21.632 1.00 45.53 94 ASP A CA 1
ATOM 708 C C . ASP A 1 94 ? 5.481 5.179 -22.586 1.00 45.53 94 ASP A C 1
ATOM 710 O O . ASP A 1 94 ? 5.778 4.932 -23.752 1.00 45.53 94 ASP A O 1
ATOM 714 N N . THR A 1 95 ? 5.611 6.413 -22.109 1.00 42.81 95 THR A N 1
ATOM 715 C CA . THR A 1 95 ? 6.121 7.552 -22.856 1.00 42.81 95 THR A CA 1
ATOM 716 C C . THR A 1 95 ? 7.065 8.325 -21.953 1.00 42.81 95 THR A C 1
ATOM 718 O O . THR A 1 95 ? 6.645 9.109 -21.104 1.00 42.81 95 THR A O 1
ATOM 721 N N . ASN A 1 96 ? 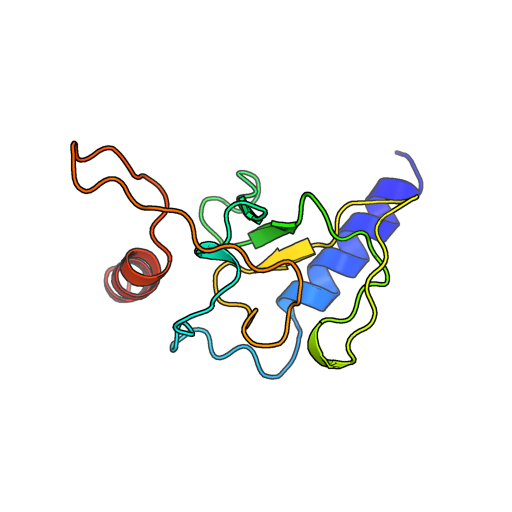8.349 8.107 -22.225 1.00 39.31 96 ASN A N 1
ATOM 722 C CA . ASN A 1 96 ? 9.543 8.742 -21.677 1.00 39.31 96 ASN A CA 1
ATOM 723 C C . ASN A 1 96 ? 10.116 8.130 -20.388 1.00 39.31 96 ASN A C 1
ATOM 725 O O . ASN A 1 96 ? 9.499 8.032 -19.333 1.00 39.31 96 ASN A O 1
ATOM 729 N N . THR A 1 97 ? 11.379 7.739 -20.538 1.00 45.69 97 THR A N 1
ATOM 730 C CA . THR A 1 97 ? 12.304 6.994 -19.676 1.00 45.69 97 THR A CA 1
ATOM 731 C C . THR A 1 97 ? 12.678 7.692 -18.360 1.00 45.69 97 THR A C 1
ATOM 733 O O . THR A 1 97 ? 13.856 7.765 -18.011 1.00 45.69 97 THR A O 1
ATOM 736 N N . THR A 1 98 ? 11.701 8.188 -17.601 1.00 44.66 98 THR A N 1
ATOM 737 C CA . THR A 1 98 ? 11.948 8.918 -16.341 1.00 44.66 98 THR A CA 1
ATOM 738 C C . THR A 1 98 ? 11.236 8.317 -15.125 1.00 44.66 98 THR A C 1
ATOM 740 O O . THR A 1 98 ? 11.086 8.983 -14.104 1.00 44.66 98 THR A O 1
ATOM 743 N N . GLU A 1 99 ? 10.808 7.054 -15.169 1.00 48.22 99 GLU A N 1
ATOM 744 C CA . GLU A 1 99 ? 10.207 6.405 -13.997 1.00 48.22 99 GLU A CA 1
ATOM 745 C C . GLU A 1 99 ? 11.282 5.776 -13.098 1.00 48.22 99 GLU A C 1
ATOM 747 O O . GLU A 1 99 ? 11.681 4.620 -13.229 1.00 48.22 99 GLU A O 1
ATOM 752 N N . VAL A 1 100 ? 11.768 6.583 -12.156 1.00 54.69 100 VAL A N 1
ATOM 753 C CA . VAL A 1 100 ? 12.858 6.265 -11.216 1.00 54.69 100 VAL A CA 1
ATOM 754 C C . VAL A 1 100 ? 12.495 5.141 -10.222 1.00 54.69 100 VAL A C 1
ATOM 756 O O . VAL A 1 100 ? 13.387 4.570 -9.592 1.00 54.69 100 VAL A O 1
ATOM 759 N N . TRP A 1 101 ? 11.218 4.756 -10.107 1.00 57.72 101 TRP A N 1
ATOM 760 C CA . TRP A 1 101 ? 10.752 3.769 -9.128 1.00 57.72 101 TRP A CA 1
ATOM 761 C C . TRP A 1 101 ? 9.937 2.632 -9.764 1.00 57.72 101 TRP A C 1
ATOM 763 O O . TRP A 1 101 ? 8.708 2.649 -9.796 1.00 57.72 101 TRP A O 1
ATOM 773 N N . ASN A 1 102 ? 10.631 1.604 -10.263 1.00 64.31 102 ASN A N 1
ATOM 774 C CA . ASN A 1 102 ? 10.017 0.344 -10.682 1.00 64.31 102 ASN A CA 1
ATOM 775 C C . ASN A 1 102 ? 10.414 -0.795 -9.719 1.00 64.31 102 ASN A C 1
ATOM 777 O O . ASN A 1 102 ? 11.573 -1.217 -9.759 1.00 64.31 102 ASN A O 1
ATOM 781 N N . PRO A 1 103 ? 9.481 -1.330 -8.900 1.00 61.97 103 PRO A N 1
ATOM 782 C CA . PRO A 1 103 ? 9.759 -2.433 -7.973 1.00 61.97 103 PRO A CA 1
ATOM 783 C C . PRO A 1 103 ? 10.394 -3.668 -8.636 1.00 61.97 103 PRO A C 1
ATOM 785 O O . PRO A 1 103 ? 11.347 -4.223 -8.096 1.00 61.97 103 PRO A O 1
ATOM 788 N N . SER A 1 104 ? 9.965 -4.049 -9.849 1.00 59.88 104 SER A N 1
ATOM 789 C CA . SER A 1 104 ? 10.586 -5.151 -10.618 1.00 59.88 104 SER A CA 1
ATOM 790 C C . SER A 1 104 ? 12.063 -4.900 -10.929 1.00 59.88 104 SER A C 1
ATOM 792 O O . SER A 1 104 ? 12.893 -5.802 -10.864 1.00 59.88 104 SER A O 1
ATOM 794 N N . MET A 1 105 ? 12.414 -3.653 -11.261 1.00 56.34 105 MET A N 1
ATOM 795 C CA . MET A 1 105 ? 13.790 -3.277 -11.612 1.00 56.34 105 MET A CA 1
ATOM 796 C C . MET A 1 105 ? 14.707 -3.247 -10.387 1.00 56.34 105 MET A C 1
ATOM 798 O O . MET A 1 105 ? 15.928 -3.213 -10.535 1.00 56.34 105 MET A O 1
ATOM 802 N N . ARG A 1 106 ? 14.138 -3.261 -9.178 1.00 58.56 106 ARG A N 1
ATOM 803 C CA . ARG A 1 106 ? 14.885 -3.265 -7.924 1.00 58.56 106 ARG A CA 1
ATOM 804 C C . ARG A 1 106 ? 15.412 -4.648 -7.555 1.00 58.56 106 ARG A C 1
ATOM 806 O O . ARG A 1 106 ? 16.567 -4.733 -7.147 1.00 58.56 106 ARG A O 1
ATOM 813 N N . ALA A 1 107 ? 14.628 -5.711 -7.764 1.00 51.28 107 ALA A N 1
ATOM 814 C CA . ALA A 1 107 ? 15.101 -7.087 -7.584 1.00 51.28 107 ALA A CA 1
ATOM 815 C C . ALA A 1 107 ? 16.398 -7.317 -8.384 1.00 51.28 107 ALA A C 1
ATOM 817 O O . ALA A 1 107 ? 17.402 -7.748 -7.829 1.00 51.28 107 ALA A O 1
ATOM 818 N N . ASN A 1 108 ? 16.436 -6.863 -9.642 1.00 48.22 108 ASN A N 1
ATOM 819 C CA . ASN A 1 108 ? 17.629 -6.944 -10.492 1.00 48.22 108 ASN A CA 1
ATOM 820 C C . ASN A 1 108 ? 18.819 -6.073 -10.038 1.00 48.22 108 ASN A C 1
ATOM 822 O O . ASN A 1 108 ? 19.953 -6.397 -10.386 1.00 48.22 108 ASN A O 1
ATOM 826 N N . ARG A 1 109 ? 18.611 -4.983 -9.280 1.00 48.38 109 ARG A N 1
ATOM 827 C CA . ARG A 1 109 ? 19.727 -4.181 -8.732 1.00 48.38 109 ARG A CA 1
ATOM 828 C C . ARG A 1 109 ? 20.416 -4.889 -7.570 1.00 48.38 109 ARG A C 1
ATOM 830 O O . ARG A 1 109 ? 21.639 -4.896 -7.530 1.00 48.38 109 ARG A O 1
ATOM 837 N N . LEU A 1 110 ? 19.654 -5.547 -6.694 1.00 45.50 110 LEU A N 1
ATOM 838 C CA . LEU A 1 110 ? 20.204 -6.281 -5.546 1.00 45.50 110 LEU A CA 1
ATOM 839 C C . LEU A 1 110 ? 21.081 -7.475 -5.964 1.00 45.50 110 LEU A C 1
ATOM 841 O O . LEU A 1 110 ? 22.005 -7.832 -5.239 1.00 45.50 110 LEU A O 1
ATOM 845 N N . PHE A 1 111 ? 20.839 -8.065 -7.140 1.00 45.00 111 PHE A N 1
ATOM 846 C CA . PHE A 1 111 ? 21.680 -9.139 -7.685 1.00 45.00 111 PHE A CA 1
ATOM 847 C C . PHE A 1 111 ? 22.995 -8.655 -8.315 1.00 45.00 111 PHE A C 1
ATOM 849 O O . PHE A 1 111 ? 23.908 -9.459 -8.463 1.00 45.00 111 PHE A O 1
ATOM 856 N N . LYS A 1 112 ? 23.118 -7.373 -8.686 1.00 42.09 112 LYS A N 1
ATOM 857 C CA . LYS A 1 112 ? 24.340 -6.829 -9.309 1.00 42.09 112 LYS A CA 1
ATOM 858 C C . LYS A 1 112 ? 25.379 -6.304 -8.314 1.00 42.09 112 LYS A C 1
ATOM 860 O O . LYS A 1 112 ? 26.479 -5.972 -8.738 1.00 42.09 112 LYS A O 1
ATOM 865 N N . GLU A 1 113 ? 25.048 -6.232 -7.028 1.00 40.56 113 GLU A N 1
ATOM 866 C CA . GLU A 1 113 ? 25.936 -5.725 -5.968 1.00 40.56 113 GLU A CA 1
ATOM 867 C C . GLU A 1 113 ? 26.490 -6.840 -5.053 1.00 40.56 113 GLU A C 1
ATOM 869 O O . GLU A 1 113 ? 26.885 -6.568 -3.920 1.00 40.56 113 GLU A O 1
ATOM 874 N N . ARG A 1 114 ? 26.522 -8.097 -5.524 1.00 40.66 114 ARG A N 1
ATOM 875 C CA . ARG A 1 114 ? 27.204 -9.216 -4.850 1.00 40.66 114 ARG A CA 1
ATOM 876 C C . ARG A 1 114 ? 28.441 -9.672 -5.604 1.00 40.66 114 ARG A C 1
ATOM 878 O O . ARG A 1 114 ? 28.350 -9.789 -6.844 1.00 40.66 114 ARG A O 1
#

pLDDT: mean 72.65, std 15.71, range [39.31, 91.56]

Radius of gyration: 14.39 Å; chains: 1; bounding box: 37×28×44 Å